Protein AF-A0A7S3SPV3-F1 (afdb_monomer)

Organism: Emiliania huxleyi (NCBI:txid2903)

Secondary structure (DSSP, 8-state):
-----------------------HHHHHHHHHHHHHHHHHHHHHHHHHHHHS--EEEEEEESTT-TTS-EEEEE-TTS-B-TT-EEEEEEGGG-EEEEE-SSPPPB-HHHHHHHTHHHHHHHHHHHS------------S----GGG---HHHHHTSTT-EEETTTTEEE-

Solvent-accessible surface area (backbone atoms only — not comparable to full-atom values): 10194 Å² total; per-residue (Å²): 133,89,84,87,88,87,80,89,79,90,79,88,82,76,83,71,82,78,70,82,78,71,46,75,64,57,50,53,56,50,47,54,50,51,52,51,52,51,53,53,52,50,54,53,52,52,53,51,63,54,62,44,34,46,48,71,24,27,42,30,17,41,90,47,30,43,86,35,60,79,74,49,78,43,60,26,84,44,75,44,52,31,83,50,11,10,28,21,40,20,37,74,80,43,76,29,73,73,31,34,48,78,44,78,70,47,35,26,45,59,45,19,53,53,53,59,67,54,54,62,59,48,58,68,59,70,78,46,100,60,93,71,81,87,71,79,88,72,92,75,83,87,92,60,39,72,78,42,83,44,62,71,66,24,59,71,39,88,75,32,43,56,40,81,90,78,62,42,24,34,102

Sequence (171 aa):
ATTAADATDATAASGNDEQPEYSPQALMLRLRRLEAENAALLAEVEGLSRALPVCQAFVQTGGCDPDGPEELRRKCDEAIDAGASGYCECRAGGRANAVGCGHAQFTCAEACGALQQTSTVQAAVGASGALSTVSTVATDGPPQCRSLRGCRECASLEGCAWCLQTRRCAP

Mean predicted aligned error: 18.07 Å

Structure (mmCIF, N/CA/C/O backbone):
data_AF-A0A7S3SPV3-F1
#
_entry.id   AF-A0A7S3SPV3-F1
#
loop_
_atom_site.group_PDB
_atom_site.id
_atom_site.type_symbol
_atom_site.label_atom_id
_atom_site.label_alt_id
_atom_site.label_comp_id
_atom_site.label_asym_id
_atom_site.label_entity_id
_atom_site.label_seq_id
_atom_site.pdbx_PDB_ins_code
_atom_site.Cartn_x
_atom_site.Cartn_y
_atom_site.Cartn_z
_atom_site.occupancy
_atom_site.B_iso_or_equiv
_atom_site.auth_seq_id
_atom_site.auth_comp_id
_atom_site.auth_asym_id
_atom_site.auth_atom_id
_atom_site.pdbx_PDB_model_num
ATOM 1 N N . ALA A 1 1 ? -50.980 -7.903 87.867 1.00 42.84 1 ALA A N 1
ATOM 2 C CA . ALA A 1 1 ? -49.631 -8.150 87.329 1.00 42.84 1 ALA A CA 1
ATOM 3 C C . ALA A 1 1 ? -49.663 -7.857 85.834 1.00 42.84 1 ALA A C 1
ATOM 5 O O . ALA A 1 1 ? -50.551 -8.349 85.153 1.00 42.84 1 ALA A O 1
ATOM 6 N N . THR A 1 2 ? -48.776 -6.965 85.397 1.00 44.88 2 THR A N 1
ATOM 7 C CA . THR A 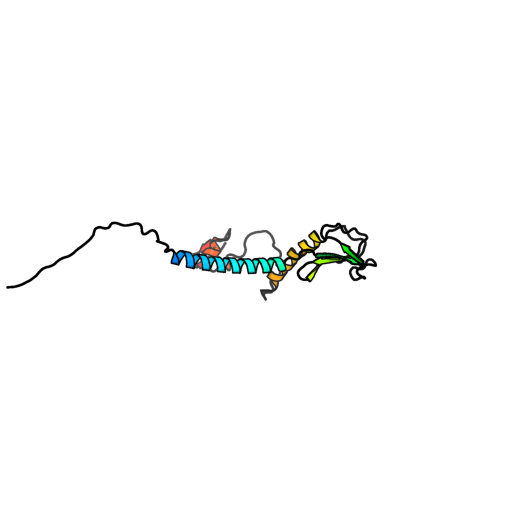1 2 ? -48.374 -6.626 84.013 1.00 44.88 2 THR A CA 1
ATOM 8 C C . THR A 1 2 ? -47.914 -7.884 83.249 1.00 44.88 2 THR A C 1
ATOM 10 O O . THR A 1 2 ? -47.499 -8.826 83.912 1.00 44.88 2 THR A O 1
ATOM 13 N N . THR A 1 3 ? -48.034 -8.036 81.922 1.00 44.62 3 THR A N 1
ATOM 14 C CA . THR A 1 3 ? -47.263 -7.412 80.807 1.00 44.62 3 THR A CA 1
ATOM 15 C C . THR A 1 3 ? -47.812 -7.980 79.473 1.00 44.62 3 THR A C 1
ATOM 17 O O . THR A 1 3 ? -48.151 -9.155 79.444 1.00 44.62 3 THR A O 1
ATOM 20 N N . ALA A 1 4 ? -48.095 -7.182 78.436 1.00 46.75 4 ALA A N 1
ATOM 21 C CA . ALA A 1 4 ? -47.239 -6.779 77.296 1.00 46.75 4 ALA A CA 1
ATOM 22 C C . ALA A 1 4 ? -47.503 -7.582 75.998 1.00 46.75 4 ALA A C 1
ATOM 24 O O . ALA A 1 4 ? -47.839 -8.759 76.035 1.00 46.75 4 ALA A O 1
ATOM 25 N N . ALA A 1 5 ? -47.411 -6.859 74.880 1.00 53.78 5 ALA A N 1
ATOM 26 C CA . ALA A 1 5 ? -47.681 -7.252 73.499 1.00 53.78 5 ALA A CA 1
ATOM 27 C C . ALA A 1 5 ? -46.618 -8.188 72.901 1.00 53.78 5 ALA A C 1
ATOM 29 O O . ALA A 1 5 ? -45.482 -8.166 73.363 1.00 53.78 5 ALA A O 1
ATOM 30 N N . ASP A 1 6 ? -46.955 -8.876 71.805 1.00 51.44 6 ASP A N 1
ATOM 31 C CA . ASP A 1 6 ? -45.977 -9.168 70.753 1.00 51.44 6 ASP A CA 1
ATOM 32 C C . ASP A 1 6 ? -46.635 -9.196 69.363 1.00 51.44 6 ASP A C 1
ATOM 34 O O . ASP A 1 6 ? -47.794 -9.585 69.204 1.00 51.44 6 ASP A O 1
ATOM 38 N N . ALA A 1 7 ? -45.889 -8.683 68.393 1.00 50.59 7 ALA A N 1
ATOM 39 C CA . ALA A 1 7 ? -46.234 -8.508 66.991 1.00 50.59 7 ALA A CA 1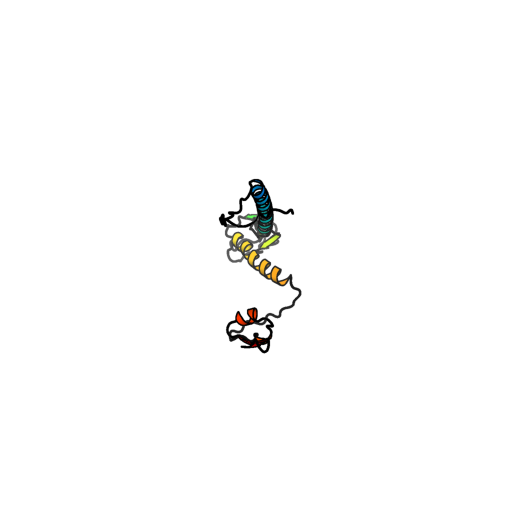
ATOM 40 C C . ALA A 1 7 ? -45.482 -9.559 66.148 1.00 50.59 7 ALA A C 1
ATOM 42 O O . ALA A 1 7 ? -44.818 -10.431 66.695 1.00 50.59 7 ALA A O 1
ATOM 43 N N . THR A 1 8 ? -45.503 -9.391 64.820 1.00 49.19 8 THR A N 1
ATOM 44 C CA . THR A 1 8 ? -44.698 -10.107 63.796 1.00 49.19 8 THR A CA 1
ATOM 45 C C . THR A 1 8 ? -45.307 -11.454 63.343 1.00 49.19 8 THR A C 1
ATOM 47 O O . THR A 1 8 ? -45.965 -12.131 64.118 1.00 49.19 8 THR A O 1
ATOM 50 N N . ASP A 1 9 ? -45.232 -11.902 62.088 1.00 45.22 9 ASP A N 1
ATOM 51 C CA . ASP A 1 9 ? -44.380 -11.532 60.957 1.00 45.22 9 ASP A CA 1
ATOM 52 C C . ASP A 1 9 ? -44.920 -12.157 59.646 1.00 45.22 9 ASP A C 1
ATOM 54 O O . ASP A 1 9 ? -45.596 -13.182 59.699 1.00 45.22 9 ASP A O 1
ATOM 58 N N . ALA A 1 10 ? -44.516 -11.567 58.512 1.00 47.47 10 ALA A N 1
ATOM 59 C CA . ALA A 1 10 ? -44.203 -12.196 57.215 1.00 47.47 10 ALA A CA 1
ATOM 60 C C . ALA A 1 10 ? -45.254 -13.028 56.431 1.00 47.47 10 ALA A C 1
ATOM 62 O O . ALA A 1 10 ? -45.936 -13.897 56.950 1.00 47.47 10 ALA A O 1
ATOM 63 N N . THR A 1 11 ? -45.397 -12.931 55.106 1.00 47.91 11 THR A N 1
ATOM 64 C CA . THR A 1 11 ? -44.752 -12.134 54.049 1.00 47.91 11 THR A CA 1
ATOM 65 C C . THR A 1 11 ? -45.600 -12.345 52.791 1.00 47.91 11 THR A C 1
ATOM 67 O O . THR A 1 11 ? -45.813 -13.474 52.350 1.00 47.91 11 THR A O 1
ATOM 70 N N . ALA A 1 12 ? -46.057 -11.261 52.168 1.00 44.88 12 ALA A N 1
ATOM 71 C CA . ALA A 1 12 ? -46.495 -11.293 50.780 1.00 44.88 12 ALA A CA 1
ATOM 72 C C . ALA A 1 12 ? -45.239 -11.260 49.896 1.00 44.88 12 ALA A C 1
ATOM 74 O O . ALA A 1 12 ? -44.640 -10.205 49.704 1.00 44.88 12 ALA A O 1
ATOM 75 N N . ALA A 1 13 ? -44.816 -12.410 49.376 1.00 43.94 13 ALA A N 1
ATOM 76 C CA . ALA A 1 13 ? -43.805 -12.466 48.328 1.00 43.94 13 ALA A CA 1
ATOM 77 C C . ALA A 1 13 ? -44.468 -12.152 46.976 1.00 43.94 13 ALA A C 1
ATOM 79 O O . ALA A 1 13 ? -44.849 -13.051 46.233 1.00 43.94 13 ALA A O 1
ATOM 80 N N . SER A 1 14 ? -44.633 -10.865 46.662 1.00 47.97 14 SER A N 1
ATOM 81 C CA . SER A 1 14 ? -44.686 -10.440 45.260 1.00 47.97 14 SER A CA 1
ATOM 82 C C . SER A 1 14 ? -43.247 -10.344 44.774 1.00 47.97 14 SER A C 1
ATOM 84 O O . SER A 1 14 ? -42.553 -9.374 45.064 1.00 47.97 14 SER A O 1
ATOM 86 N N . GLY A 1 15 ? -42.783 -11.392 44.094 1.00 45.12 15 GLY A N 1
ATOM 87 C CA . GLY A 1 15 ? -41.590 -11.310 43.265 1.00 45.12 15 GLY A CA 1
ATOM 88 C C . GLY A 1 15 ? -41.895 -10.373 42.106 1.00 45.12 15 GLY A C 1
ATOM 89 O O . GLY A 1 15 ? -42.477 -10.795 41.114 1.00 45.12 15 GLY A O 1
ATOM 90 N N . ASN A 1 16 ? -41.574 -9.093 42.272 1.00 51.66 16 ASN A N 1
ATOM 91 C CA . ASN A 1 16 ? -41.460 -8.189 41.144 1.00 51.66 16 ASN A CA 1
ATOM 92 C C . ASN A 1 16 ? -40.122 -8.489 40.473 1.00 51.66 16 ASN A C 1
ATOM 94 O O . ASN A 1 16 ? -39.070 -8.367 41.100 1.00 51.66 16 ASN A O 1
ATOM 98 N N . ASP A 1 17 ? -40.192 -8.916 39.216 1.00 47.28 17 ASP A N 1
ATOM 99 C CA . ASP A 1 17 ? -39.087 -8.909 38.269 1.00 47.28 17 ASP A CA 1
ATOM 100 C C . ASP A 1 17 ? -38.416 -7.531 38.285 1.00 47.28 17 ASP A C 1
ATOM 102 O O . ASP A 1 17 ? -38.913 -6.556 37.719 1.00 47.28 17 ASP A O 1
ATOM 106 N N . GLU A 1 18 ? -37.281 -7.447 38.968 1.00 46.62 18 GLU A N 1
ATOM 107 C CA . GLU A 1 18 ? -36.443 -6.260 39.010 1.00 46.62 18 GLU A CA 1
ATOM 108 C C . GLU A 1 18 ? -35.719 -6.160 37.659 1.00 46.62 18 GLU A C 1
ATOM 110 O O . GLU A 1 18 ? -34.573 -6.582 37.491 1.00 46.62 18 GLU A O 1
ATOM 115 N N . GLN A 1 19 ? -36.422 -5.661 36.635 1.00 57.97 19 GLN A N 1
ATOM 116 C CA . GLN A 1 19 ? -35.757 -5.159 35.437 1.00 57.97 19 GLN A CA 1
ATOM 117 C C . GLN A 1 19 ? -34.754 -4.098 35.904 1.00 57.97 19 GLN A C 1
ATOM 119 O O . GLN A 1 19 ? -35.163 -3.172 36.605 1.00 57.97 19 GLN A O 1
ATOM 124 N N . PRO A 1 20 ? -33.460 -4.191 35.544 1.00 58.94 20 PRO A N 1
ATOM 125 C CA . PRO A 1 20 ? -32.495 -3.193 35.966 1.00 58.94 20 PRO A CA 1
ATOM 126 C C . PRO A 1 20 ? -32.908 -1.845 35.372 1.00 58.94 20 PRO A C 1
ATOM 128 O O . PRO A 1 20 ? -32.749 -1.606 34.172 1.00 58.94 20 PRO A O 1
ATOM 131 N N . GLU A 1 21 ? -33.467 -0.971 36.211 1.00 56.56 21 GLU A N 1
ATOM 132 C CA . GLU A 1 21 ? -33.747 0.416 35.868 1.00 56.56 21 GLU A CA 1
ATOM 133 C C . GLU A 1 21 ? -32.406 1.118 35.651 1.00 56.56 21 GLU A C 1
ATOM 135 O O . GLU A 1 21 ? -31.763 1.636 36.567 1.00 56.56 21 GLU A O 1
ATOM 140 N N . TYR A 1 22 ? -31.932 1.104 34.407 1.00 71.62 22 TYR A N 1
ATOM 141 C CA . TYR A 1 22 ? -30.810 1.934 34.010 1.00 71.62 22 TYR A CA 1
ATOM 142 C C . TYR A 1 22 ? -31.260 3.392 34.080 1.00 71.62 22 TYR A C 1
ATOM 144 O O . TYR A 1 22 ? -31.913 3.902 33.170 1.00 71.62 22 TYR A O 1
ATOM 152 N N . SER A 1 23 ? -30.911 4.066 35.179 1.00 87.12 23 SER A N 1
ATOM 153 C CA . SER A 1 23 ? -31.182 5.490 35.342 1.00 87.12 23 SER A CA 1
ATOM 154 C C . SER A 1 23 ? -30.598 6.289 34.163 1.00 87.12 23 SER A C 1
ATOM 156 O O . SER A 1 23 ? -29.554 5.911 33.612 1.00 87.12 23 SER A O 1
ATOM 158 N N . PRO A 1 24 ? -31.199 7.432 33.780 1.00 91.06 24 PRO A N 1
ATOM 159 C CA . PRO A 1 24 ? -30.668 8.276 32.706 1.00 91.06 24 PRO A CA 1
ATOM 160 C C . PRO A 1 24 ? -29.187 8.644 32.900 1.00 91.06 24 PRO A C 1
ATOM 162 O O . PRO A 1 24 ? -28.425 8.749 31.942 1.00 91.06 24 PRO A O 1
ATOM 165 N N . GLN A 1 25 ? -28.749 8.776 34.155 1.00 89.62 25 GLN A N 1
ATOM 166 C CA . GLN A 1 25 ? -27.353 9.035 34.509 1.00 89.62 25 GLN A CA 1
ATOM 167 C C . GLN A 1 25 ? -26.442 7.832 34.224 1.00 89.62 25 GLN A C 1
ATOM 169 O O . GLN A 1 25 ? -25.350 8.007 33.682 1.00 89.62 25 GLN A O 1
ATOM 174 N N . ALA A 1 26 ? -26.889 6.613 34.541 1.00 90.12 26 ALA A N 1
ATOM 175 C CA . ALA A 1 26 ? -26.144 5.390 34.251 1.00 90.12 26 ALA A CA 1
ATOM 176 C C . ALA A 1 26 ? -25.949 5.193 32.737 1.00 90.12 26 ALA A C 1
ATOM 178 O O . ALA A 1 26 ? -24.861 4.814 32.295 1.00 90.12 26 ALA A O 1
ATOM 179 N N . LEU A 1 27 ? -26.966 5.522 31.935 1.00 91.31 27 LEU A N 1
ATOM 180 C CA . LEU A 1 27 ? -26.875 5.487 30.474 1.00 91.31 27 LEU A CA 1
ATOM 181 C C . LEU A 1 27 ? -25.876 6.517 29.933 1.00 91.31 27 LEU A C 1
ATOM 183 O O . LEU A 1 27 ? -25.041 6.173 29.100 1.00 91.31 27 LEU A O 1
ATOM 187 N N . MET A 1 28 ? -25.895 7.747 30.451 1.00 92.81 28 MET A N 1
ATOM 188 C CA . MET A 1 28 ? -24.952 8.796 30.041 1.00 92.81 28 MET A CA 1
ATOM 189 C C . MET A 1 28 ? -23.496 8.441 30.362 1.00 92.81 28 MET A C 1
ATOM 191 O O . MET A 1 28 ? -22.600 8.695 29.558 1.00 92.81 28 MET A O 1
ATOM 195 N N . LEU A 1 29 ? -23.240 7.822 31.518 1.00 93.69 29 LEU A N 1
ATOM 196 C CA . LEU A 1 29 ? -21.899 7.349 31.876 1.00 93.69 29 LEU A CA 1
ATOM 197 C C . LEU A 1 29 ? -21.425 6.224 30.949 1.00 93.69 29 LEU A C 1
ATOM 199 O O . LEU A 1 29 ? -20.264 6.211 30.537 1.00 93.69 29 LEU A O 1
ATOM 203 N N . ARG A 1 30 ? -22.323 5.301 30.588 1.00 94.31 30 ARG A N 1
ATOM 204 C CA . ARG A 1 30 ? -22.026 4.221 29.642 1.00 94.31 30 ARG A CA 1
ATOM 205 C C . ARG A 1 30 ? -21.745 4.757 28.240 1.00 94.31 30 ARG A C 1
ATOM 207 O O . ARG A 1 30 ? -20.789 4.305 27.621 1.00 94.31 30 ARG A O 1
ATOM 214 N N . LEU A 1 31 ? -22.520 5.735 27.771 1.00 95.81 31 LEU A N 1
ATOM 215 C CA . LEU A 1 31 ? -22.311 6.368 26.469 1.00 95.81 31 LEU A CA 1
ATOM 216 C C . LEU A 1 31 ? -20.926 7.015 26.381 1.00 95.81 31 LEU A C 1
ATOM 218 O O . LEU A 1 31 ? -20.179 6.714 25.461 1.00 95.81 31 LEU A O 1
ATOM 222 N N . ARG A 1 32 ? -20.536 7.808 27.386 1.00 96.81 32 ARG A N 1
ATOM 223 C CA . ARG A 1 32 ? -19.207 8.443 27.419 1.00 96.81 32 ARG A CA 1
ATOM 224 C C . ARG A 1 32 ? -18.061 7.435 27.392 1.00 96.81 32 ARG A C 1
ATOM 226 O O . ARG A 1 32 ? -17.037 7.683 26.763 1.00 96.81 32 ARG A O 1
ATOM 233 N N . ARG A 1 33 ? -18.215 6.296 28.079 1.00 96.19 33 ARG A N 1
ATOM 234 C CA . ARG A 1 33 ? -17.226 5.211 28.026 1.00 96.19 33 ARG A CA 1
ATOM 235 C C . ARG A 1 33 ? -17.126 4.628 26.617 1.00 96.19 33 ARG A C 1
ATOM 237 O O . ARG A 1 33 ? -16.020 4.494 26.115 1.00 96.19 33 ARG A O 1
ATOM 244 N N . LEU A 1 34 ? -18.263 4.337 25.987 1.00 97.25 34 LEU A N 1
ATOM 245 C CA . LEU A 1 34 ? -18.303 3.806 24.623 1.00 97.25 34 LEU A CA 1
ATOM 246 C C . LEU A 1 34 ? -17.720 4.794 23.607 1.00 97.25 34 LEU A C 1
ATOM 248 O O . LEU A 1 34 ? -17.016 4.387 22.693 1.00 97.25 34 LEU A O 1
ATOM 252 N N . GLU A 1 35 ? -17.969 6.092 23.770 1.00 97.62 35 GLU A N 1
ATOM 253 C CA . GLU A 1 35 ? -17.363 7.133 22.935 1.00 97.62 35 GLU A CA 1
ATOM 254 C C . GLU A 1 35 ? -15.836 7.151 23.078 1.00 97.62 35 GLU A C 1
ATOM 256 O O . GLU A 1 35 ? -15.130 7.230 22.074 1.00 97.62 35 GLU A O 1
ATOM 261 N N . ALA A 1 36 ? -15.319 7.015 24.302 1.00 97.38 36 ALA A N 1
ATOM 262 C CA . ALA A 1 36 ? -13.882 6.924 24.547 1.00 97.38 36 ALA A CA 1
ATOM 263 C C . ALA A 1 36 ? -13.265 5.634 23.971 1.00 97.38 36 ALA A C 1
ATOM 265 O O . ALA A 1 36 ? -12.196 5.687 23.367 1.00 97.38 36 ALA A O 1
ATOM 266 N N . GLU A 1 37 ? -13.940 4.490 24.116 1.00 97.88 37 GLU A N 1
ATOM 267 C CA . GLU A 1 37 ? -13.521 3.210 23.527 1.00 97.88 37 GLU A CA 1
ATOM 268 C C . GLU A 1 37 ? -13.509 3.281 21.992 1.00 97.88 37 GLU A C 1
ATOM 270 O O . GLU A 1 37 ? -12.521 2.904 21.365 1.00 97.88 37 GLU A O 1
ATOM 275 N N . ASN A 1 38 ? -14.550 3.853 21.379 1.00 97.19 38 ASN A N 1
ATOM 276 C CA . ASN A 1 38 ? -14.600 4.085 19.935 1.00 97.19 38 ASN A CA 1
ATOM 277 C C . ASN A 1 38 ? -13.468 5.008 19.469 1.00 97.19 38 ASN A C 1
ATOM 279 O O . ASN A 1 38 ? -12.838 4.735 18.449 1.00 97.19 38 ASN A O 1
ATOM 283 N N . ALA A 1 39 ? -13.179 6.083 20.208 1.00 97.31 39 ALA A N 1
ATOM 284 C CA . ALA A 1 39 ? -12.081 6.987 19.878 1.00 97.31 39 ALA A CA 1
ATOM 285 C C . ALA A 1 39 ? -10.713 6.284 19.937 1.00 97.31 39 ALA A C 1
ATOM 287 O O . ALA A 1 39 ? -9.871 6.515 19.069 1.00 97.31 39 ALA A O 1
ATOM 288 N N . ALA A 1 40 ? -10.501 5.399 20.917 1.00 95.88 40 ALA A N 1
ATOM 289 C CA . ALA A 1 40 ? -9.282 4.598 21.011 1.00 95.88 40 ALA A CA 1
ATOM 290 C C . ALA A 1 40 ? -9.137 3.639 19.817 1.00 95.88 40 ALA A C 1
ATOM 292 O O . ALA A 1 40 ? -8.087 3.614 19.179 1.00 95.88 40 ALA A O 1
ATOM 293 N N . LEU A 1 41 ? -10.210 2.927 19.458 1.00 95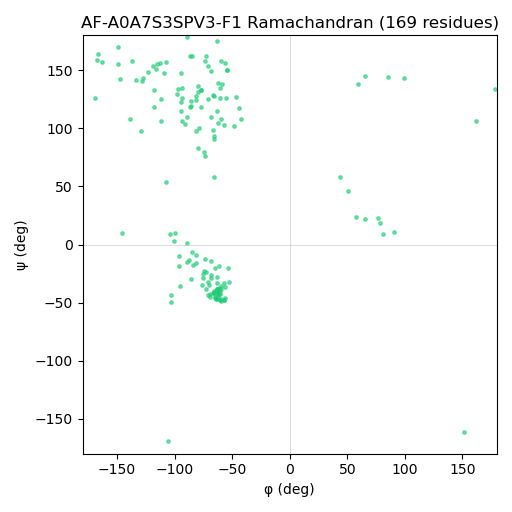.19 41 LEU A N 1
ATOM 294 C CA . LEU A 1 41 ? -10.222 2.022 18.304 1.00 95.19 41 LEU A CA 1
ATOM 295 C C . LEU A 1 41 ? -9.943 2.757 16.986 1.00 95.19 41 LEU A C 1
ATOM 297 O O . LEU A 1 41 ? -9.208 2.255 16.136 1.00 95.19 41 LEU A O 1
ATOM 301 N N . LEU A 1 42 ? -10.491 3.962 16.807 1.00 95.75 42 LEU A N 1
ATOM 302 C CA . LEU A 1 42 ? -10.216 4.775 15.619 1.00 95.75 42 LEU A CA 1
ATOM 303 C C . LEU A 1 42 ? -8.731 5.141 15.513 1.00 95.75 42 LEU A C 1
ATOM 305 O O . LEU A 1 42 ? -8.161 5.035 14.428 1.00 95.75 42 LEU A O 1
ATOM 309 N N . ALA A 1 43 ? -8.083 5.498 16.624 1.00 93.69 43 ALA A N 1
ATOM 310 C CA . ALA A 1 43 ? -6.652 5.797 16.632 1.00 93.69 43 ALA A CA 1
ATOM 311 C C . ALA A 1 43 ? -5.793 4.574 16.249 1.00 93.69 43 ALA A C 1
ATOM 313 O O . ALA A 1 43 ? -4.809 4.711 15.518 1.00 93.69 43 ALA A O 1
ATOM 314 N N . GLU A 1 44 ? -6.174 3.371 16.688 1.00 90.75 44 GLU A N 1
ATOM 315 C CA . GLU A 1 44 ? -5.503 2.123 16.297 1.00 90.75 44 GLU A CA 1
ATOM 316 C C . GLU A 1 44 ? -5.655 1.836 14.795 1.00 90.75 44 GLU A C 1
ATOM 318 O O . GLU A 1 44 ? -4.668 1.549 14.110 1.00 90.75 44 GLU A O 1
ATOM 323 N N . VAL A 1 45 ? -6.869 1.977 14.253 1.00 92.25 45 VAL A N 1
ATOM 324 C CA . VAL A 1 45 ? -7.151 1.791 12.819 1.00 92.25 45 VAL A CA 1
ATOM 325 C C . VAL A 1 45 ? -6.387 2.803 11.963 1.00 92.25 45 VAL A C 1
ATOM 327 O O . VAL A 1 45 ? -5.823 2.440 10.926 1.00 92.25 45 VAL A O 1
ATOM 330 N N . GLU A 1 46 ? -6.303 4.061 12.396 1.00 91.38 46 GLU A N 1
ATOM 331 C CA . GLU A 1 46 ? -5.488 5.074 11.724 1.00 91.38 46 GLU A CA 1
ATOM 332 C C . GLU A 1 46 ? -4.005 4.693 11.711 1.00 91.38 46 GLU A C 1
ATOM 334 O O . GLU A 1 46 ? -3.348 4.818 10.672 1.00 91.38 46 GLU A O 1
ATOM 339 N N . GLY A 1 47 ? -3.480 4.188 12.831 1.00 85.94 47 GLY A N 1
ATOM 340 C CA . GLY A 1 47 ? -2.109 3.691 12.931 1.00 85.94 47 GLY A CA 1
ATOM 341 C C . GLY A 1 47 ? -1.822 2.583 11.918 1.00 85.94 47 GLY A C 1
ATOM 342 O O . GLY A 1 47 ? -0.846 2.665 11.169 1.00 85.94 47 GLY A O 1
ATOM 343 N N . LEU A 1 48 ? -2.720 1.601 11.822 1.00 85.06 48 LEU A N 1
ATOM 344 C CA . LEU A 1 48 ? -2.627 0.526 10.835 1.00 85.06 48 LEU A CA 1
ATOM 345 C C . LEU A 1 48 ? -2.664 1.078 9.408 1.00 85.06 48 LEU A C 1
ATOM 347 O O . LEU A 1 48 ? -1.782 0.759 8.616 1.00 85.06 48 LEU A O 1
ATOM 351 N N . SER A 1 49 ? -3.610 1.970 9.093 1.00 86.00 49 SER A N 1
ATOM 352 C CA . SER A 1 49 ? -3.751 2.577 7.758 1.00 86.00 49 SER A CA 1
ATOM 353 C C . SER A 1 49 ? -2.486 3.305 7.278 1.00 86.00 49 SER A C 1
ATOM 355 O O . SER A 1 49 ? -2.174 3.305 6.086 1.00 86.00 49 SER A O 1
ATOM 357 N N . ARG A 1 50 ? -1.728 3.907 8.204 1.00 85.06 50 ARG A N 1
ATOM 358 C CA . ARG A 1 50 ? -0.447 4.567 7.913 1.00 85.06 50 ARG A CA 1
ATOM 359 C C . ARG A 1 50 ? 0.682 3.567 7.669 1.00 85.06 50 ARG A C 1
ATOM 361 O O . ARG A 1 50 ? 1.604 3.892 6.925 1.00 85.06 50 ARG A O 1
ATOM 368 N N . ALA A 1 51 ? 0.602 2.386 8.278 1.00 82.12 51 ALA A N 1
ATOM 369 C CA . ALA A 1 51 ? 1.580 1.314 8.142 1.00 82.12 51 ALA A CA 1
ATOM 370 C C . ALA A 1 51 ? 1.392 0.478 6.863 1.00 82.12 51 ALA A C 1
ATOM 372 O O . ALA A 1 51 ? 2.312 -0.236 6.466 1.00 82.12 51 ALA A O 1
ATOM 373 N N . LEU A 1 52 ? 0.232 0.562 6.197 1.00 84.75 52 LEU A N 1
ATOM 374 C CA . LEU A 1 52 ? 0.024 -0.113 4.918 1.00 84.75 52 LEU A CA 1
ATOM 375 C C . LEU A 1 52 ? 0.936 0.495 3.825 1.00 84.75 52 LEU A C 1
ATOM 377 O O . LEU A 1 52 ? 0.893 1.711 3.597 1.00 84.75 52 LEU A O 1
ATOM 381 N N . PRO A 1 53 ? 1.712 -0.332 3.095 1.00 86.94 53 PRO A N 1
ATOM 382 C CA . PRO A 1 53 ? 2.494 0.082 1.937 1.00 86.94 53 PRO A CA 1
ATOM 383 C C . PRO A 1 53 ? 1.560 0.340 0.750 1.00 86.94 53 PRO A C 1
ATOM 385 O O . PRO A 1 53 ? 1.412 -0.469 -0.160 1.00 86.94 53 PRO A O 1
ATOM 388 N N . VAL A 1 54 ? 0.874 1.478 0.785 1.00 91.81 54 VAL A N 1
ATOM 389 C CA . VAL A 1 54 ? 0.033 1.968 -0.312 1.00 91.81 54 VAL A CA 1
ATOM 390 C C . VAL A 1 54 ? 0.931 2.620 -1.357 1.00 91.81 54 VAL A C 1
ATOM 392 O O . VAL A 1 54 ? 1.770 3.449 -1.005 1.00 91.81 54 VAL A O 1
ATOM 395 N N . CYS A 1 55 ? 0.765 2.272 -2.630 1.00 95.62 55 CYS A N 1
ATOM 396 C CA . CYS A 1 55 ? 1.531 2.892 -3.708 1.00 95.62 55 CYS A CA 1
ATOM 397 C C . CYS A 1 55 ? 1.318 4.417 -3.760 1.00 95.62 55 CYS A C 1
ATOM 399 O O . CYS A 1 55 ? 0.198 4.904 -3.601 1.00 95.62 55 CYS A O 1
ATOM 401 N N . GLN A 1 56 ? 2.404 5.161 -3.983 1.00 96.19 56 GLN A N 1
ATOM 402 C CA . GLN A 1 56 ? 2.388 6.603 -4.241 1.00 96.19 56 GLN A CA 1
ATOM 403 C C . GLN A 1 56 ? 2.594 6.899 -5.730 1.00 96.19 56 GLN A C 1
ATOM 405 O O . GLN A 1 56 ? 1.818 7.653 -6.315 1.00 96.19 56 GLN A O 1
ATOM 410 N N . ALA A 1 57 ? 3.615 6.290 -6.342 1.00 97.19 57 ALA A N 1
ATOM 411 C CA . ALA A 1 57 ? 3.915 6.393 -7.769 1.00 97.19 57 ALA A CA 1
ATOM 412 C C . ALA A 1 57 ? 4.929 5.321 -8.204 1.00 97.19 57 ALA A C 1
ATOM 414 O O . ALA A 1 57 ? 5.659 4.774 -7.374 1.00 97.19 57 ALA A O 1
ATOM 415 N N . PHE A 1 58 ? 5.039 5.089 -9.511 1.00 98.19 58 PHE A N 1
ATOM 416 C CA . PHE A 1 58 ? 6.279 4.577 -10.096 1.00 98.19 58 PHE A CA 1
ATOM 417 C C . PHE A 1 58 ? 7.205 5.756 -10.387 1.00 98.19 58 PHE A C 1
ATOM 419 O O . PHE A 1 58 ? 6.813 6.680 -11.102 1.00 98.19 58 PHE A O 1
ATOM 426 N N . VAL A 1 59 ? 8.416 5.729 -9.844 1.00 98.00 59 VAL A N 1
ATOM 427 C CA . VAL A 1 59 ? 9.479 6.681 -10.159 1.00 98.00 59 VAL A CA 1
ATOM 428 C C . VAL A 1 59 ? 10.279 6.095 -11.307 1.00 98.00 59 VAL A C 1
ATOM 430 O O . VAL A 1 59 ? 11.047 5.160 -11.096 1.00 98.00 59 VAL A O 1
ATOM 433 N N . GLN A 1 60 ? 10.067 6.613 -12.514 1.00 98.38 60 GLN A N 1
ATOM 434 C CA . GLN A 1 60 ? 10.844 6.221 -13.678 1.00 98.38 60 GLN A CA 1
ATOM 435 C C . GLN A 1 60 ? 12.213 6.890 -13.624 1.00 98.38 60 GLN A C 1
ATOM 437 O O . GLN A 1 60 ? 12.315 8.100 -13.409 1.00 98.38 60 GLN A O 1
ATOM 442 N N . THR A 1 61 ? 13.247 6.102 -13.867 1.00 98.44 61 THR A N 1
ATOM 443 C CA . THR A 1 61 ? 14.637 6.541 -13.910 1.00 98.44 61 THR A CA 1
ATOM 444 C C . THR A 1 61 ? 15.239 6.299 -15.285 1.00 98.44 61 THR A C 1
ATOM 446 O O . THR A 1 61 ? 14.808 5.407 -16.018 1.00 98.44 61 THR A O 1
ATOM 449 N N . GLY A 1 62 ? 16.246 7.095 -15.631 1.00 97.75 62 GLY A N 1
ATOM 450 C CA . GLY A 1 62 ? 16.940 7.005 -16.909 1.00 97.75 62 GLY A CA 1
ATOM 451 C C . GLY A 1 62 ? 18.083 5.997 -16.922 1.00 97.75 62 GLY A C 1
ATOM 452 O O . GLY A 1 62 ? 18.624 5.606 -15.891 1.00 97.75 62 GLY A O 1
ATOM 453 N N . GLY A 1 63 ? 18.497 5.609 -18.129 1.00 96.88 63 GLY A N 1
ATOM 454 C CA . GLY A 1 63 ? 19.701 4.797 -18.335 1.00 96.88 63 GLY A CA 1
ATOM 455 C C . GLY A 1 63 ? 19.544 3.306 -18.035 1.00 96.88 63 GLY A C 1
ATOM 456 O O . GLY A 1 63 ? 20.553 2.627 -17.866 1.00 96.88 63 GLY A O 1
ATOM 457 N N . CYS A 1 64 ? 18.312 2.786 -17.990 1.00 98.00 64 CYS A N 1
ATOM 458 C CA . CYS A 1 64 ? 18.029 1.401 -17.598 1.00 98.00 64 CYS A CA 1
ATOM 459 C C . CYS A 1 64 ? 18.543 1.047 -16.190 1.00 98.00 64 CYS A C 1
ATOM 461 O O . CYS A 1 64 ? 18.764 -0.128 -15.896 1.00 98.00 64 CYS A O 1
ATOM 463 N N . ASP A 1 65 ? 18.710 2.052 -15.329 1.00 97.88 65 ASP A N 1
ATOM 464 C CA . ASP A 1 65 ? 19.233 1.931 -13.973 1.00 97.88 65 ASP A CA 1
ATOM 465 C C . ASP A 1 65 ? 18.150 2.369 -12.976 1.00 97.88 65 ASP A C 1
ATOM 467 O O . ASP A 1 65 ? 17.731 3.526 -13.038 1.00 97.88 65 ASP A O 1
ATOM 471 N N . PRO A 1 66 ? 17.671 1.504 -12.062 1.00 97.00 66 PRO A N 1
ATOM 472 C CA . PRO A 1 66 ? 16.677 1.884 -11.056 1.00 97.00 66 PRO A CA 1
ATOM 473 C C . PRO A 1 66 ? 17.138 2.990 -10.093 1.00 97.00 66 PRO A C 1
ATOM 475 O O . PRO A 1 66 ? 16.286 3.617 -9.468 1.00 97.00 66 PRO A O 1
ATOM 478 N N . ASP A 1 67 ? 18.445 3.247 -9.975 1.00 97.12 67 ASP A N 1
ATOM 479 C CA . ASP A 1 67 ? 19.011 4.360 -9.199 1.00 97.12 67 ASP A CA 1
ATOM 480 C C . ASP A 1 67 ? 19.498 5.520 -10.093 1.00 97.12 67 ASP A C 1
ATOM 482 O O . ASP A 1 67 ? 20.121 6.475 -9.617 1.00 97.12 67 ASP A O 1
ATOM 486 N N . GLY A 1 68 ? 19.191 5.456 -11.392 1.00 97.25 68 GLY A N 1
ATOM 487 C CA . GLY A 1 68 ? 19.453 6.512 -12.361 1.00 97.25 68 GLY A CA 1
ATOM 488 C C . GLY A 1 68 ? 18.686 7.811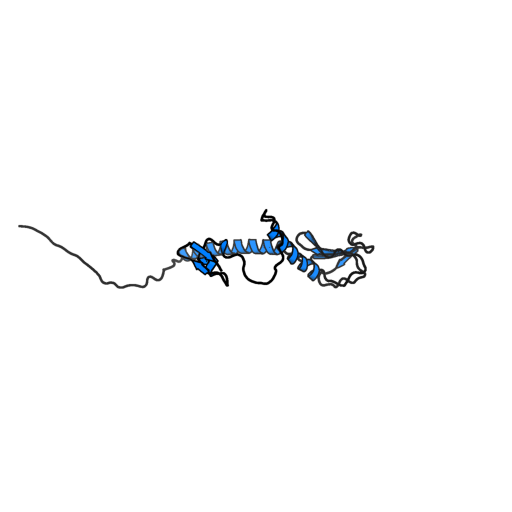 -12.067 1.00 97.25 68 GLY A C 1
ATOM 489 O O . GLY A 1 68 ? 17.858 7.879 -11.154 1.00 97.25 68 GLY A O 1
ATOM 490 N N . PRO A 1 69 ? 18.935 8.879 -12.845 1.00 97.81 69 PRO A N 1
ATOM 491 C CA . PRO A 1 69 ? 18.240 10.148 -12.653 1.00 97.81 69 PRO A CA 1
ATOM 492 C C . PRO A 1 69 ? 16.731 9.967 -12.840 1.00 97.81 69 PRO A C 1
ATOM 494 O O . PRO A 1 69 ? 16.306 9.335 -13.806 1.00 97.81 69 PRO A O 1
ATOM 497 N N . GLU A 1 70 ? 15.930 10.534 -11.936 1.00 97.75 70 GLU A N 1
ATOM 498 C CA . GLU A 1 70 ? 14.471 10.549 -12.074 1.00 97.75 70 GLU A CA 1
ATOM 499 C C . GLU A 1 70 ? 14.078 11.298 -13.354 1.00 97.75 70 GLU A C 1
ATOM 501 O O . GLU A 1 70 ? 14.475 12.444 -13.572 1.00 97.75 70 GLU A O 1
ATOM 506 N N . GLU A 1 71 ? 13.286 10.638 -14.195 1.00 97.06 71 GLU A N 1
ATOM 507 C CA . GLU A 1 71 ? 12.781 11.186 -15.452 1.00 97.06 71 GLU A CA 1
ATOM 508 C C . GLU A 1 71 ? 11.319 11.614 -15.322 1.00 97.06 71 GLU A C 1
ATOM 510 O O . GLU A 1 71 ? 10.929 12.668 -15.828 1.00 97.06 71 GLU A O 1
ATOM 515 N N . LEU A 1 72 ? 10.486 10.784 -14.679 1.00 96.56 72 LEU A N 1
ATOM 516 C CA . LEU A 1 72 ? 9.038 10.987 -14.623 1.00 96.56 72 LEU A CA 1
ATOM 517 C C . LEU A 1 72 ? 8.390 10.155 -13.503 1.00 96.56 72 LEU A C 1
ATOM 519 O O . LEU A 1 72 ? 8.910 9.116 -13.106 1.00 96.56 72 LEU A O 1
ATOM 523 N N . ARG A 1 73 ? 7.205 10.570 -13.037 1.00 97.69 73 ARG A N 1
ATOM 524 C CA . ARG A 1 73 ? 6.371 9.787 -12.107 1.00 97.69 73 ARG A CA 1
ATOM 525 C C . ARG A 1 73 ? 5.086 9.296 -12.769 1.00 97.69 73 ARG A C 1
ATOM 527 O O . ARG A 1 73 ? 4.309 10.102 -13.278 1.00 97.69 73 ARG A O 1
ATOM 534 N N . ARG A 1 74 ? 4.843 7.985 -12.727 1.00 97.31 74 ARG A N 1
ATOM 535 C CA . ARG A 1 74 ? 3.673 7.320 -13.335 1.00 97.31 74 ARG A CA 1
ATOM 536 C C . ARG A 1 74 ? 2.681 6.851 -12.272 1.00 97.31 74 ARG A C 1
ATOM 538 O O . ARG A 1 74 ? 3.037 6.685 -11.101 1.00 97.31 74 ARG A O 1
ATOM 545 N N . LYS A 1 75 ? 1.418 6.670 -12.671 1.00 97.88 75 LYS A N 1
ATOM 546 C CA . LYS A 1 75 ? 0.335 6.279 -11.750 1.00 97.88 75 LYS A CA 1
ATOM 547 C C . LYS A 1 75 ? 0.493 4.826 -11.301 1.00 97.88 75 LYS A C 1
ATOM 549 O O . LYS A 1 75 ? 1.041 4.001 -12.018 1.00 97.88 75 LYS A O 1
ATOM 554 N N . CYS A 1 76 ? -0.040 4.508 -10.125 1.00 97.94 76 CYS A N 1
ATOM 555 C CA . CYS A 1 76 ? 0.102 3.187 -9.509 1.00 97.94 76 CYS A CA 1
ATOM 556 C C . CYS A 1 76 ? -0.497 2.031 -10.318 1.00 97.94 76 CYS A C 1
ATOM 558 O O . CYS A 1 76 ? 0.096 0.955 -10.340 1.00 97.94 76 CYS A O 1
ATOM 560 N N . ASP A 1 77 ? -1.635 2.264 -10.974 1.00 97.69 77 ASP A N 1
ATOM 561 C CA . ASP A 1 77 ? -2.346 1.262 -11.783 1.00 97.69 77 ASP A CA 1
ATOM 562 C C . ASP A 1 77 ? -1.878 1.246 -13.247 1.00 97.69 77 ASP A C 1
ATOM 564 O O . ASP A 1 77 ? -2.414 0.520 -14.081 1.00 97.69 77 ASP A O 1
ATOM 568 N N . GLU A 1 78 ? -0.902 2.090 -13.586 1.00 98.00 78 GLU A N 1
ATOM 569 C CA . GLU A 1 78 ? -0.325 2.124 -14.919 1.00 98.00 78 GLU A CA 1
ATOM 570 C C . GLU A 1 78 ? 0.641 0.952 -15.100 1.00 98.00 78 GLU A C 1
ATOM 572 O O . GLU A 1 78 ? 1.488 0.683 -14.246 1.00 98.00 78 GLU A O 1
ATOM 577 N N . ALA A 1 79 ? 0.518 0.258 -16.230 1.00 97.94 79 ALA A N 1
ATOM 578 C CA . ALA A 1 79 ? 1.397 -0.848 -16.565 1.00 97.94 79 ALA A CA 1
ATOM 579 C C . ALA A 1 79 ? 2.806 -0.341 -16.909 1.00 97.94 79 ALA A C 1
ATOM 581 O O . ALA A 1 79 ? 2.987 0.508 -17.787 1.00 97.94 79 ALA A O 1
ATOM 582 N N . ILE A 1 80 ? 3.816 -0.867 -16.221 1.00 98.00 80 ILE A N 1
ATOM 583 C CA . ILE A 1 80 ? 5.222 -0.546 -16.452 1.00 98.00 80 ILE A CA 1
ATOM 584 C C . ILE A 1 80 ? 5.792 -1.573 -17.425 1.00 98.00 80 ILE A C 1
ATOM 586 O O . ILE A 1 80 ? 5.990 -2.732 -17.068 1.00 98.00 80 ILE A O 1
ATOM 590 N N . ASP A 1 81 ? 6.011 -1.159 -18.669 1.00 97.06 81 ASP A N 1
ATOM 591 C CA . ASP A 1 81 ? 6.561 -2.016 -19.717 1.00 97.06 81 ASP A CA 1
ATOM 592 C C . ASP A 1 81 ? 8.053 -2.288 -19.528 1.00 97.06 81 ASP A C 1
ATOM 594 O O . ASP A 1 81 ? 8.777 -1.478 -18.954 1.00 97.06 81 ASP A O 1
ATOM 598 N N . ALA A 1 82 ? 8.529 -3.378 -20.132 1.00 96.88 82 ALA A N 1
ATOM 599 C CA . ALA A 1 82 ? 9.916 -3.838 -20.067 1.00 96.88 82 ALA A CA 1
ATOM 600 C C . ALA A 1 82 ? 10.968 -2.784 -20.464 1.00 96.88 82 ALA A C 1
ATOM 602 O O . ALA A 1 82 ? 12.142 -2.953 -20.163 1.00 96.88 82 ALA A O 1
ATOM 603 N N . GLY A 1 83 ? 10.597 -1.733 -21.197 1.00 96.69 83 GLY A N 1
ATOM 604 C CA . GLY A 1 83 ? 11.525 -0.684 -21.624 1.00 96.69 83 GLY A CA 1
ATOM 605 C C . GLY A 1 83 ? 11.820 0.383 -20.567 1.00 96.69 83 GLY A C 1
ATOM 606 O O . GLY A 1 83 ? 12.693 1.212 -20.802 1.00 96.69 83 GLY A O 1
ATOM 607 N N . ALA A 1 84 ? 11.097 0.400 -19.446 1.00 97.56 84 ALA A N 1
ATOM 608 C CA . ALA A 1 84 ? 11.282 1.393 -18.397 1.00 97.56 84 ALA A CA 1
ATOM 609 C C . ALA A 1 84 ? 12.229 0.880 -17.302 1.00 97.56 84 ALA A C 1
ATOM 611 O O . ALA A 1 84 ? 12.257 -0.305 -16.984 1.00 97.56 84 ALA A O 1
ATOM 612 N N . SER A 1 85 ? 12.985 1.789 -16.694 1.00 98.25 85 SER A N 1
ATOM 613 C CA . SER A 1 85 ? 13.674 1.556 -15.423 1.00 98.25 85 SER A CA 1
ATOM 614 C C . SER A 1 85 ? 13.075 2.420 -14.331 1.00 98.25 85 SER A C 1
ATOM 616 O O . SER A 1 85 ? 12.448 3.440 -14.619 1.00 98.25 85 SER A O 1
ATOM 618 N N . GLY A 1 86 ? 13.231 2.001 -13.081 1.00 98.19 86 GLY A N 1
ATOM 619 C CA . GLY A 1 86 ? 12.730 2.756 -11.944 1.00 98.19 86 GLY A CA 1
ATOM 620 C C . GLY A 1 86 ? 12.368 1.887 -10.758 1.00 98.19 86 GLY A C 1
ATOM 621 O O . GLY A 1 86 ? 12.786 0.736 -10.655 1.00 98.19 86 GLY A O 1
ATOM 622 N N . TYR A 1 87 ? 11.563 2.445 -9.861 1.00 98.12 87 TYR A N 1
ATOM 623 C CA . TYR A 1 87 ? 11.048 1.744 -8.690 1.00 98.12 87 TYR A CA 1
ATOM 624 C C . TYR A 1 87 ? 9.665 2.256 -8.290 1.00 98.12 87 TYR A C 1
ATOM 626 O O . TYR A 1 87 ? 9.293 3.400 -8.546 1.00 98.12 87 TYR A O 1
ATOM 634 N N . CYS A 1 88 ? 8.897 1.417 -7.602 1.00 97.88 88 CYS A N 1
ATOM 635 C CA . CYS A 1 88 ? 7.655 1.827 -6.964 1.00 97.88 88 CYS A CA 1
ATOM 636 C C . CYS A 1 88 ? 7.947 2.482 -5.620 1.00 97.88 88 CYS A C 1
ATOM 638 O O . CYS A 1 88 ? 8.557 1.874 -4.739 1.00 97.88 88 CYS A O 1
ATOM 640 N N . GLU A 1 89 ? 7.467 3.704 -5.441 1.00 96.31 89 GLU A N 1
ATOM 641 C CA . GLU A 1 89 ? 7.448 4.365 -4.147 1.00 96.31 89 GLU A CA 1
ATOM 642 C C . GLU A 1 89 ? 6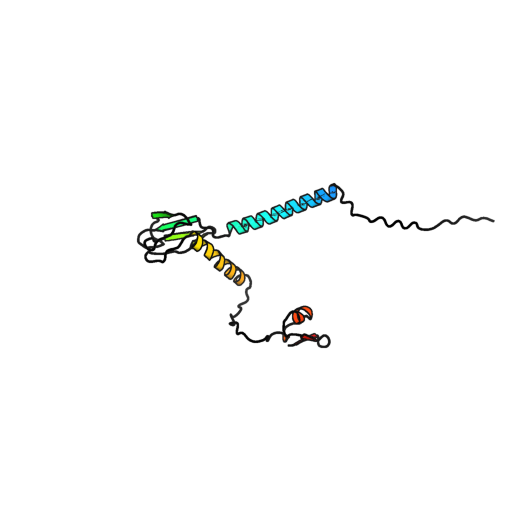.177 3.967 -3.395 1.00 96.31 89 GLU A C 1
ATOM 644 O O . GLU A 1 89 ? 5.058 4.239 -3.838 1.00 96.31 89 GLU A O 1
ATOM 649 N N . CYS A 1 90 ? 6.347 3.337 -2.235 1.00 94.94 90 CYS A N 1
ATOM 650 C CA . CYS A 1 90 ? 5.256 2.929 -1.365 1.00 94.94 90 CYS A CA 1
ATOM 651 C C . CYS A 1 90 ? 5.237 3.797 -0.093 1.00 94.94 90 CYS A C 1
ATOM 653 O O . CYS A 1 90 ? 6.263 4.239 0.430 1.00 94.94 90 CYS A O 1
ATOM 655 N N . ARG A 1 91 ? 4.042 4.048 0.449 1.00 90.44 91 ARG A N 1
ATOM 656 C CA . ARG A 1 91 ? 3.847 4.602 1.798 1.00 90.44 91 ARG A CA 1
ATOM 657 C C . ARG A 1 91 ? 4.542 3.709 2.838 1.00 90.44 91 ARG A C 1
ATOM 659 O O . ARG A 1 91 ? 4.806 2.540 2.577 1.00 90.44 91 ARG A O 1
ATOM 666 N N . ALA A 1 92 ? 4.878 4.284 3.993 1.00 81.38 92 ALA A N 1
ATOM 667 C CA . ALA A 1 92 ? 5.709 3.658 5.028 1.00 81.38 92 ALA A CA 1
ATOM 668 C C . ALA A 1 92 ? 7.174 3.397 4.603 1.00 81.38 92 ALA A C 1
ATOM 670 O O . ALA A 1 92 ? 7.866 2.593 5.219 1.00 81.38 92 ALA A O 1
ATOM 671 N N . GLY A 1 93 ? 7.665 4.125 3.589 1.00 68.69 93 GLY A N 1
ATOM 672 C CA . GLY A 1 93 ? 9.093 4.211 3.252 1.00 68.69 93 GLY A CA 1
ATOM 673 C C . GLY A 1 93 ? 9.645 3.043 2.432 1.00 68.69 93 GLY A C 1
ATOM 674 O O . GLY A 1 93 ? 10.856 2.957 2.244 1.00 68.69 93 GLY A O 1
ATOM 675 N N . GLY A 1 94 ? 8.784 2.150 1.940 1.00 82.50 94 GLY A N 1
ATOM 676 C CA . GLY A 1 94 ? 9.199 1.024 1.105 1.00 82.50 94 GLY A CA 1
ATOM 677 C C . GLY A 1 94 ? 9.447 1.431 -0.349 1.00 82.50 94 GLY A C 1
ATOM 678 O O . GLY A 1 94 ? 8.629 2.132 -0.946 1.00 82.50 94 GLY A O 1
ATOM 679 N N . ARG A 1 95 ? 10.542 0.935 -0.940 1.00 91.88 95 ARG A N 1
ATOM 680 C CA . ARG A 1 95 ? 10.695 0.819 -2.398 1.00 91.88 95 ARG A CA 1
ATOM 681 C C . ARG A 1 95 ? 10.353 -0.615 -2.803 1.00 91.88 95 ARG A C 1
ATOM 683 O O . ARG A 1 95 ? 10.882 -1.551 -2.208 1.00 91.88 95 ARG A O 1
ATOM 690 N N . ALA A 1 96 ? 9.490 -0.789 -3.796 1.00 94.31 96 ALA A N 1
ATOM 691 C CA . ALA A 1 96 ? 9.207 -2.091 -4.404 1.00 94.31 96 ALA A CA 1
ATOM 692 C C . ALA A 1 96 ? 9.652 -2.101 -5.869 1.00 94.31 96 ALA A C 1
ATOM 694 O O . ALA A 1 96 ? 9.706 -1.044 -6.493 1.00 94.31 96 ALA A O 1
ATOM 695 N N . ASN A 1 97 ? 9.946 -3.286 -6.413 1.00 95.06 97 ASN A N 1
ATOM 696 C CA . ASN A 1 97 ? 10.280 -3.493 -7.829 1.00 95.06 97 ASN A CA 1
ATOM 697 C C . ASN A 1 97 ? 11.248 -2.442 -8.397 1.00 95.06 97 ASN A C 1
ATOM 699 O O . ASN A 1 97 ? 10.929 -1.752 -9.361 1.00 95.06 97 ASN A O 1
ATOM 703 N N . ALA A 1 98 ? 12.429 -2.325 -7.785 1.00 97.19 98 ALA A N 1
ATOM 704 C CA . ALA A 1 98 ? 13.546 -1.619 -8.398 1.00 97.19 98 ALA A CA 1
ATOM 705 C C . ALA A 1 98 ? 14.029 -2.432 -9.608 1.00 97.19 98 ALA A C 1
ATOM 707 O O . ALA A 1 98 ? 14.557 -3.534 -9.446 1.00 97.19 98 ALA A O 1
ATOM 708 N N . VAL A 1 99 ? 13.789 -1.920 -10.812 1.00 98.06 99 VAL A N 1
ATOM 709 C CA . VAL A 1 99 ? 14.032 -2.615 -12.079 1.00 98.06 99 VAL A CA 1
ATOM 710 C C . VAL A 1 99 ? 14.855 -1.759 -13.038 1.00 98.06 99 VAL A C 1
ATOM 712 O O . VAL A 1 99 ? 14.659 -0.549 -13.153 1.00 98.06 99 VAL A O 1
ATOM 715 N N . GLY A 1 100 ? 15.773 -2.408 -13.752 1.00 97.75 100 GLY A N 1
ATOM 716 C CA . GLY A 1 100 ? 16.309 -1.902 -15.016 1.00 97.75 100 GLY A CA 1
ATOM 717 C C . GLY A 1 100 ? 15.455 -2.388 -16.189 1.00 97.75 100 GLY A C 1
ATOM 718 O O . GLY A 1 100 ? 14.540 -3.177 -15.983 1.00 97.75 100 GLY A O 1
ATOM 719 N N . CYS A 1 101 ? 15.777 -1.993 -17.420 1.00 97.38 101 CYS A N 1
ATOM 720 C CA . CYS A 1 101 ? 15.069 -2.469 -18.616 1.00 97.38 101 CYS A CA 1
ATOM 721 C C . CYS A 1 101 ? 15.138 -4.009 -18.791 1.00 97.38 101 CYS A C 1
ATOM 723 O O . CYS A 1 101 ? 16.060 -4.669 -18.318 1.00 97.38 101 CYS A O 1
ATOM 725 N N . GLY A 1 102 ? 14.195 -4.588 -19.538 1.00 96.50 102 GLY A N 1
ATOM 726 C CA . GLY A 1 102 ? 14.085 -6.020 -19.845 1.00 96.50 102 GLY A CA 1
ATOM 727 C C . GLY A 1 102 ? 13.236 -6.834 -18.861 1.00 96.50 102 GLY A C 1
ATOM 728 O O . GLY A 1 102 ? 13.257 -8.062 -18.913 1.00 96.50 102 GLY A O 1
ATOM 729 N N . HIS A 1 103 ? 12.503 -6.177 -17.962 1.00 97.06 103 HIS A N 1
ATOM 730 C CA . HIS A 1 103 ? 11.674 -6.835 -16.951 1.00 97.06 103 HIS A CA 1
ATOM 731 C C . HIS A 1 103 ? 10.276 -7.224 -17.476 1.00 97.06 103 HIS A C 1
ATOM 733 O O . HIS A 1 103 ? 9.805 -6.711 -18.489 1.00 97.06 103 HIS A O 1
ATOM 739 N N . ALA A 1 104 ? 9.580 -8.131 -16.781 1.00 96.94 104 ALA A N 1
ATOM 740 C CA . ALA A 1 104 ? 8.173 -8.425 -17.072 1.00 96.94 104 ALA A CA 1
ATOM 741 C C . ALA A 1 104 ? 7.278 -7.230 -16.706 1.00 96.94 104 ALA A C 1
ATOM 743 O O . ALA A 1 104 ? 7.593 -6.499 -15.768 1.00 96.94 104 ALA A O 1
ATOM 744 N N . GLN A 1 105 ? 6.161 -7.041 -17.413 1.00 97.25 105 GLN A N 1
ATOM 745 C CA . GLN A 1 105 ? 5.226 -5.955 -17.109 1.00 97.25 105 GLN A CA 1
ATOM 746 C C . GLN A 1 105 ? 4.632 -6.118 -15.699 1.00 97.25 105 GLN A C 1
ATOM 748 O O . GLN A 1 105 ? 4.294 -7.231 -15.296 1.00 97.25 105 GLN A O 1
ATOM 753 N N . PHE A 1 106 ? 4.501 -5.017 -14.958 1.00 97.69 106 PHE A N 1
ATOM 754 C CA . PHE A 1 106 ? 3.870 -4.991 -13.632 1.00 97.69 106 PHE A CA 1
ATOM 755 C C . PHE A 1 106 ? 3.191 -3.643 -13.361 1.00 97.69 106 PHE A C 1
ATOM 757 O O . PHE A 1 106 ? 3.406 -2.679 -14.095 1.00 97.69 106 PHE A O 1
ATOM 764 N N . THR A 1 107 ? 2.410 -3.558 -12.282 1.00 98.12 107 THR A N 1
ATOM 765 C CA . THR A 1 107 ? 1.887 -2.291 -11.747 1.00 98.12 107 THR A CA 1
ATOM 766 C C . THR A 1 107 ? 2.436 -2.019 -10.347 1.00 98.12 107 THR A C 1
ATOM 768 O O . THR A 1 107 ? 2.744 -2.942 -9.583 1.00 98.12 107 THR A O 1
ATOM 771 N N . CYS A 1 108 ? 2.559 -0.746 -9.966 1.00 97.38 108 CYS A N 1
ATOM 772 C CA . CYS A 1 108 ? 3.013 -0.417 -8.615 1.00 97.38 108 CYS A CA 1
ATOM 773 C C . CYS A 1 108 ? 1.949 -0.652 -7.541 1.00 97.38 108 CYS A C 1
ATOM 775 O O . CYS A 1 108 ? 2.305 -0.869 -6.381 1.00 97.38 108 CYS A O 1
ATOM 777 N N . ALA A 1 109 ? 0.664 -0.662 -7.908 1.00 95.44 109 ALA A N 1
ATOM 778 C CA . ALA A 1 109 ? -0.413 -1.080 -7.017 1.00 95.44 109 ALA A CA 1
ATOM 779 C C . ALA A 1 109 ? -0.186 -2.514 -6.500 1.00 95.44 109 ALA A C 1
ATOM 781 O O . ALA A 1 109 ? -0.212 -2.749 -5.289 1.00 95.44 109 ALA A O 1
ATOM 782 N N . GLU A 1 110 ? 0.130 -3.451 -7.397 1.00 94.44 110 GLU A N 1
ATOM 783 C CA . GLU A 1 110 ? 0.424 -4.847 -7.050 1.00 94.44 110 GLU A CA 1
ATOM 784 C C . GLU A 1 110 ? 1.754 -4.982 -6.300 1.00 94.44 110 GLU A C 1
ATOM 786 O O . GLU A 1 110 ? 1.821 -5.651 -5.267 1.00 94.44 110 GLU A O 1
ATOM 791 N N . ALA A 1 111 ? 2.804 -4.300 -6.775 1.00 94.31 111 ALA A N 1
ATOM 792 C CA . ALA A 1 111 ? 4.137 -4.360 -6.177 1.00 94.31 111 ALA A CA 1
ATOM 793 C C . ALA A 1 111 ? 4.143 -3.897 -4.711 1.00 94.31 111 ALA A C 1
ATOM 795 O O . ALA A 1 111 ? 4.685 -4.577 -3.838 1.00 94.31 111 ALA A O 1
ATOM 796 N N . CYS A 1 112 ? 3.505 -2.759 -4.422 1.00 93.94 112 CYS A N 1
ATOM 797 C CA . CYS A 1 112 ? 3.387 -2.261 -3.055 1.00 93.94 112 CYS A CA 1
ATOM 798 C C . CYS A 1 112 ? 2.444 -3.135 -2.207 1.00 93.94 112 CYS A C 1
ATOM 800 O O . CYS A 1 112 ? 2.727 -3.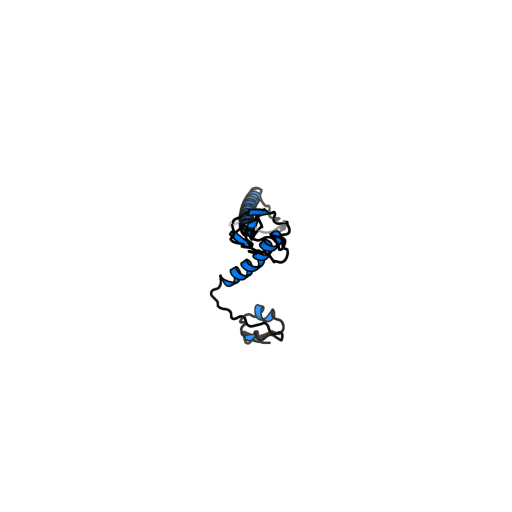376 -1.034 1.00 93.94 112 CYS A O 1
ATOM 802 N N . GLY A 1 113 ? 1.374 -3.689 -2.794 1.00 90.12 113 GLY A N 1
ATOM 803 C CA . GLY A 1 113 ? 0.490 -4.646 -2.120 1.00 90.12 113 GLY A CA 1
ATOM 804 C C . GLY A 1 113 ? 1.212 -5.911 -1.641 1.00 90.12 113 GLY A C 1
ATOM 805 O O . GLY A 1 113 ? 0.935 -6.407 -0.548 1.00 90.12 113 GLY A O 1
ATOM 806 N N . ALA A 1 114 ? 2.197 -6.396 -2.400 1.00 87.88 114 ALA A N 1
ATOM 807 C CA . ALA A 1 114 ? 2.986 -7.574 -2.037 1.00 87.88 114 ALA A CA 1
ATOM 808 C C . ALA A 1 114 ? 3.903 -7.354 -0.815 1.00 87.88 114 ALA A C 1
ATOM 810 O O . ALA A 1 114 ? 4.165 -8.302 -0.074 1.00 87.88 114 ALA A O 1
ATOM 811 N N . LEU A 1 115 ? 4.327 -6.114 -0.527 1.00 82.88 115 LEU A N 1
ATOM 812 C CA . LEU A 1 115 ? 5.136 -5.799 0.665 1.00 82.88 115 LEU A CA 1
ATOM 813 C C . LEU A 1 115 ? 4.385 -6.044 1.989 1.00 82.88 115 LEU A C 1
ATOM 815 O O . LEU A 1 115 ? 5.005 -6.221 3.037 1.00 82.88 115 LEU A O 1
ATOM 819 N N . GLN A 1 116 ? 3.049 -6.098 1.965 1.00 66.44 116 GLN A N 1
ATOM 820 C CA . GLN A 1 116 ? 2.232 -6.430 3.143 1.00 66.44 116 GLN A CA 1
ATOM 821 C C . GLN A 1 116 ? 2.504 -7.850 3.656 1.00 66.44 116 GLN A C 1
ATOM 823 O O . GLN A 1 116 ? 2.359 -8.135 4.848 1.00 66.44 116 GLN A O 1
ATOM 828 N N . GLN A 1 117 ? 2.922 -8.738 2.754 1.00 56.72 117 GLN A N 1
ATOM 829 C CA . GLN A 1 117 ? 3.098 -10.160 3.029 1.00 56.72 117 GLN A CA 1
ATOM 830 C C . GLN A 1 117 ? 4.460 -10.472 3.663 1.00 56.72 117 GLN A C 1
ATOM 832 O O . GLN A 1 117 ? 4.621 -11.523 4.271 1.00 56.72 117 GLN A O 1
ATOM 837 N N . THR A 1 118 ? 5.435 -9.564 3.575 1.00 53.91 118 THR A N 1
ATOM 838 C CA . THR A 1 118 ? 6.785 -9.783 4.119 1.00 53.91 118 THR A CA 1
ATOM 839 C C . THR A 1 118 ? 6.949 -9.194 5.524 1.00 53.91 118 THR A C 1
ATOM 841 O O . THR A 1 118 ? 7.560 -9.817 6.391 1.00 53.91 118 THR A O 1
ATOM 844 N N . SER A 1 119 ? 6.323 -8.048 5.809 1.00 53.00 119 SER A N 1
ATOM 845 C CA . SER A 1 119 ? 6.417 -7.380 7.118 1.00 53.00 119 SER A CA 1
ATOM 846 C C . SER A 1 119 ? 5.682 -8.118 8.247 1.00 53.00 119 SER A C 1
ATOM 848 O O . SER A 1 119 ? 6.138 -8.111 9.390 1.00 53.00 119 SER A O 1
ATOM 850 N N . THR A 1 120 ? 4.576 -8.805 7.946 1.00 51.84 120 THR A N 1
ATOM 851 C CA . THR A 1 120 ? 3.817 -9.597 8.936 1.00 51.84 120 THR A CA 1
ATOM 852 C C . THR A 1 120 ? 4.504 -10.917 9.292 1.00 51.84 120 THR A C 1
ATOM 854 O O . THR A 1 120 ? 4.365 -11.396 10.416 1.00 51.84 120 THR A O 1
ATOM 857 N N . VAL A 1 121 ? 5.331 -11.456 8.390 1.00 50.94 121 VAL A N 1
ATOM 858 C CA . VAL A 1 121 ? 6.172 -12.630 8.662 1.00 50.94 121 VAL A CA 1
ATOM 859 C C . VAL A 1 121 ? 7.388 -12.243 9.511 1.00 50.94 121 VAL A C 1
ATOM 861 O O . VAL A 1 121 ? 7.778 -12.994 10.397 1.00 50.94 121 VAL A O 1
ATOM 864 N N . GLN A 1 122 ? 7.951 -11.044 9.333 1.00 48.19 122 GLN A N 1
ATOM 865 C CA . GLN A 1 122 ? 9.158 -10.630 10.061 1.00 48.19 122 GLN A CA 1
ATOM 866 C C . GLN A 1 122 ? 8.872 -10.018 11.445 1.00 48.19 122 GLN A C 1
ATOM 868 O O . GLN A 1 122 ? 9.660 -10.206 12.374 1.00 48.19 122 GLN A O 1
ATOM 873 N N . ALA A 1 123 ? 7.717 -9.367 11.635 1.00 46.91 123 ALA A N 1
ATOM 874 C CA . ALA A 1 123 ? 7.281 -8.890 12.952 1.00 46.91 123 ALA A CA 1
ATOM 875 C C . ALA A 1 123 ? 6.924 -10.040 13.916 1.00 46.91 123 ALA A C 1
ATOM 877 O O . ALA A 1 123 ? 7.134 -9.918 15.122 1.00 46.91 123 ALA A O 1
ATOM 878 N N . ALA A 1 124 ? 6.469 -11.185 13.395 1.00 47.84 124 ALA A N 1
ATOM 879 C CA . ALA A 1 124 ? 6.246 -12.393 14.191 1.00 47.84 124 ALA A CA 1
ATOM 880 C C . ALA A 1 124 ? 7.557 -13.089 14.617 1.00 47.84 124 ALA A C 1
ATOM 882 O O . ALA A 1 124 ? 7.577 -13.789 15.627 1.00 47.84 124 ALA A O 1
ATOM 883 N N . VAL A 1 125 ? 8.664 -12.872 13.893 1.00 53.53 125 VAL A N 1
ATOM 884 C CA . VAL A 1 125 ? 9.973 -13.502 14.171 1.00 53.53 125 VAL A CA 1
ATOM 885 C C . VAL A 1 125 ? 10.894 -12.592 15.008 1.00 53.53 125 VAL A C 1
ATOM 887 O O . VAL A 1 125 ? 11.817 -13.076 15.655 1.00 53.53 125 VAL A O 1
ATOM 890 N N . GLY A 1 126 ? 10.630 -11.281 15.073 1.00 44.38 126 GLY A N 1
ATOM 891 C CA . GLY A 1 126 ? 11.445 -10.317 15.829 1.00 44.38 126 GLY A CA 1
ATOM 892 C C . GLY A 1 126 ? 11.049 -10.090 17.296 1.00 44.38 126 GLY A C 1
ATOM 893 O O . GLY A 1 126 ? 11.844 -9.539 18.054 1.00 44.38 126 GLY A O 1
ATOM 894 N N . ALA A 1 127 ? 9.850 -10.507 17.720 1.00 49.09 127 ALA A N 1
ATOM 895 C CA . ALA A 1 127 ? 9.346 -10.286 19.085 1.00 49.09 127 ALA A CA 1
ATOM 896 C C . ALA A 1 127 ? 9.488 -11.505 20.016 1.00 49.09 127 ALA A C 1
ATOM 898 O O . ALA A 1 127 ? 8.967 -11.518 21.130 1.00 49.09 127 ALA A O 1
ATOM 899 N N . SER A 1 128 ? 10.202 -12.546 19.595 1.00 48.75 128 SER A N 1
ATOM 900 C CA . SER A 1 128 ? 10.588 -13.647 20.472 1.00 48.75 128 SER A CA 1
ATOM 901 C C . SER A 1 128 ? 12.022 -14.028 20.162 1.00 48.75 128 SER A C 1
ATOM 903 O O . SER A 1 128 ? 12.307 -14.625 19.130 1.00 48.75 128 SER A O 1
ATOM 905 N N . GLY A 1 129 ? 12.934 -13.686 21.073 1.00 47.06 129 GLY A N 1
ATOM 906 C CA . GLY A 1 129 ? 14.299 -14.208 21.114 1.00 47.06 129 GLY A CA 1
ATOM 907 C C . GLY A 1 129 ? 14.324 -15.707 21.418 1.00 47.06 129 GLY A C 1
ATOM 908 O O . GLY A 1 129 ? 14.919 -16.136 22.400 1.00 47.06 129 GLY A O 1
ATOM 909 N N . ALA A 1 130 ? 13.664 -16.504 20.586 1.00 49.09 130 ALA A N 1
ATOM 910 C CA . ALA A 1 130 ? 13.731 -17.947 20.577 1.00 49.09 130 ALA A CA 1
ATOM 911 C C . ALA A 1 130 ? 14.012 -18.370 19.137 1.00 49.09 130 ALA A C 1
ATOM 913 O O . ALA A 1 130 ? 13.113 -18.450 18.303 1.00 49.09 130 ALA A O 1
ATOM 914 N N . LEU A 1 131 ? 15.292 -18.630 18.860 1.00 51.38 131 LEU A N 1
ATOM 915 C CA . LEU A 1 131 ? 15.722 -19.474 17.752 1.00 51.38 131 LEU A CA 1
ATOM 916 C C . LEU A 1 131 ? 14.788 -20.696 17.700 1.00 51.38 131 LEU A C 1
ATOM 918 O O . LEU A 1 131 ? 14.849 -21.556 18.576 1.00 51.38 131 LEU A O 1
ATOM 922 N N . SER A 1 132 ? 13.913 -20.768 16.704 1.00 43.84 132 SER A N 1
ATOM 923 C CA . SER A 1 132 ? 13.206 -22.002 16.382 1.00 43.84 132 SER A CA 1
ATOM 924 C C . SER A 1 132 ? 13.724 -22.474 15.042 1.00 43.84 132 SER A C 1
ATOM 926 O O . SER A 1 132 ? 13.462 -21.888 13.996 1.00 43.84 132 SER A O 1
ATOM 928 N N . THR A 1 133 ? 14.527 -23.528 15.110 1.00 44.03 133 THR A N 1
ATOM 929 C CA . THR A 1 133 ? 14.857 -24.388 13.984 1.00 44.03 133 THR A CA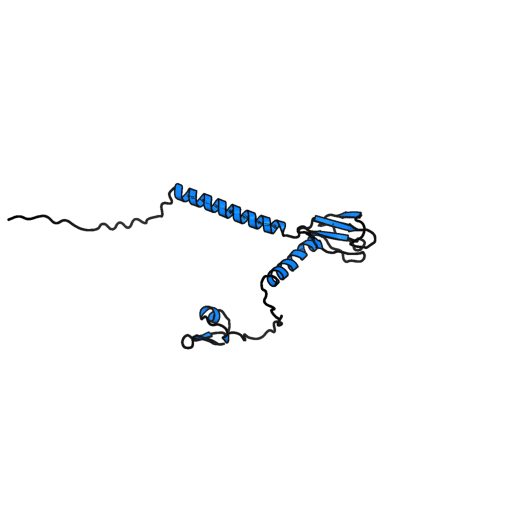 1
ATOM 930 C C . THR A 1 133 ? 13.586 -24.698 13.204 1.00 44.03 133 THR A C 1
ATOM 932 O O . THR A 1 133 ? 12.675 -25.335 13.735 1.00 44.03 133 THR A O 1
ATOM 935 N N . VAL A 1 134 ? 13.536 -24.276 11.943 1.00 46.09 134 VAL A N 1
ATOM 936 C CA . VAL A 1 134 ? 12.605 -24.835 10.966 1.00 46.09 134 VAL A CA 1
ATOM 937 C C . VAL A 1 134 ? 12.875 -26.340 10.909 1.00 46.09 134 VAL A C 1
ATOM 939 O O . VAL A 1 134 ? 13.877 -26.781 10.355 1.00 46.09 134 VAL A O 1
ATOM 942 N N . SER A 1 135 ? 12.006 -27.127 11.542 1.00 48.78 135 SER A N 1
ATOM 943 C CA . SER A 1 135 ? 11.808 -2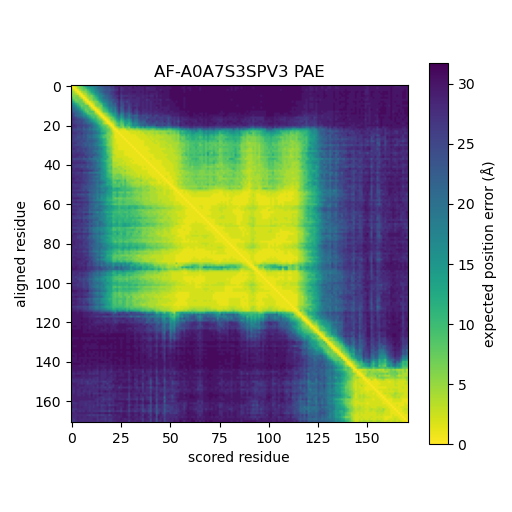8.525 11.180 1.00 48.78 135 SER A CA 1
ATOM 944 C C . SER A 1 135 ? 10.644 -28.556 10.211 1.00 48.78 135 SER A C 1
ATOM 946 O O . SER A 1 135 ? 9.520 -28.183 10.539 1.00 48.78 135 SER A O 1
ATOM 948 N N . THR A 1 136 ? 10.964 -28.953 8.989 1.00 44.16 136 THR A N 1
ATOM 949 C CA . THR A 1 136 ? 10.030 -29.280 7.923 1.00 44.16 136 THR A CA 1
ATOM 950 C C . THR A 1 136 ? 8.922 -30.190 8.442 1.00 44.16 136 THR A C 1
ATOM 952 O O . THR A 1 136 ? 9.193 -31.246 9.013 1.00 44.16 136 THR A O 1
ATOM 955 N N . VAL A 1 137 ? 7.679 -29.773 8.213 1.00 41.44 137 VAL A N 1
ATOM 956 C CA . VAL A 1 137 ? 6.478 -30.589 8.387 1.00 41.44 137 VAL A CA 1
ATOM 957 C C . VAL A 1 137 ? 6.594 -31.810 7.475 1.00 41.44 137 VAL A C 1
ATOM 959 O O . VAL A 1 137 ? 6.499 -31.696 6.256 1.00 41.44 137 VAL A O 1
ATOM 962 N N . ALA A 1 138 ? 6.820 -32.971 8.085 1.00 43.06 138 ALA A N 1
ATOM 963 C CA . ALA A 1 138 ? 6.507 -34.264 7.504 1.00 43.06 138 ALA A CA 1
ATOM 964 C C . ALA A 1 138 ? 5.107 -34.662 7.992 1.00 43.06 138 ALA A C 1
ATOM 966 O O . ALA A 1 138 ? 4.816 -34.643 9.187 1.00 43.06 138 ALA A O 1
ATOM 967 N N . THR A 1 139 ? 4.237 -34.970 7.041 1.00 45.69 139 THR A N 1
ATOM 968 C CA . THR A 1 139 ? 2.944 -35.625 7.226 1.00 45.69 139 THR A CA 1
ATOM 969 C C . THR A 1 139 ? 3.151 -37.031 7.797 1.00 45.69 139 THR A C 1
ATOM 971 O O . THR A 1 139 ? 3.775 -37.829 7.111 1.00 45.69 139 THR A O 1
ATOM 974 N N . ASP A 1 140 ? 2.681 -37.298 9.027 1.00 44.75 140 ASP A N 1
ATOM 975 C CA . ASP A 1 140 ? 2.143 -38.583 9.544 1.00 44.75 140 ASP A CA 1
ATOM 976 C C . ASP A 1 140 ? 2.134 -38.607 11.096 1.00 44.75 140 ASP A C 1
ATOM 978 O O . ASP A 1 140 ? 3.183 -38.773 11.708 1.00 44.75 140 ASP A O 1
ATOM 982 N N . GLY A 1 141 ? 0.952 -38.492 11.731 1.00 51.28 141 GLY A N 1
ATOM 983 C CA . GLY A 1 141 ? 0.654 -38.889 13.133 1.00 51.28 141 GLY A CA 1
ATOM 984 C C . GLY A 1 141 ? 1.354 -38.137 14.300 1.00 51.28 141 GLY A C 1
ATOM 985 O O . GLY A 1 141 ? 2.512 -37.758 14.181 1.00 51.28 141 GLY A O 1
ATOM 986 N N . PRO A 1 142 ? 0.704 -37.910 15.469 1.00 51.66 142 PRO A N 1
ATOM 987 C CA . PRO A 1 142 ? 1.155 -36.905 16.446 1.00 51.66 142 PRO A CA 1
ATOM 988 C C . PRO A 1 142 ? 2.203 -37.420 17.461 1.00 51.66 142 PRO A C 1
ATOM 990 O O . PRO A 1 142 ? 1.876 -38.250 18.311 1.00 51.66 142 PRO A O 1
ATOM 993 N N . PRO A 1 143 ? 3.436 -36.872 17.517 1.00 59.03 143 PRO A N 1
ATOM 994 C CA . PRO A 1 143 ? 4.419 -37.252 18.524 1.00 59.03 143 PRO A CA 1
ATOM 995 C C . PRO A 1 143 ? 4.615 -36.150 19.577 1.00 59.03 143 PRO A C 1
ATOM 997 O O . PRO A 1 143 ? 5.741 -35.717 19.803 1.00 59.03 143 PRO A O 1
ATOM 1000 N N . GLN A 1 144 ? 3.548 -35.662 20.228 1.00 67.00 144 GLN A N 1
ATOM 1001 C CA . GLN A 1 144 ? 3.706 -34.657 21.299 1.00 67.00 144 GLN A CA 1
ATOM 1002 C C . GLN A 1 144 ? 2.706 -34.754 22.477 1.00 67.00 144 GLN A C 1
ATOM 1004 O O . GLN A 1 144 ? 2.730 -33.875 23.329 1.00 67.00 144 GLN A O 1
ATOM 1009 N N . CYS A 1 145 ? 1.871 -35.799 22.630 1.00 75.69 145 CYS A N 1
ATOM 1010 C CA . CYS A 1 145 ? 0.932 -35.855 23.774 1.00 75.69 145 CYS A CA 1
ATOM 1011 C C . CYS A 1 145 ? 1.663 -35.749 25.138 1.00 75.69 145 CYS A C 1
ATOM 1013 O O . CYS A 1 145 ? 1.200 -35.091 26.062 1.00 75.69 145 CYS A O 1
ATOM 1015 N N . ARG A 1 146 ? 2.857 -36.347 25.270 1.00 74.69 146 ARG A N 1
ATOM 1016 C CA . ARG A 1 146 ? 3.567 -36.516 26.557 1.00 74.69 146 ARG A CA 1
ATOM 1017 C C . ARG A 1 146 ? 4.101 -35.229 27.204 1.00 74.69 146 ARG A C 1
ATOM 1019 O O . ARG A 1 146 ? 4.483 -35.281 28.373 1.00 74.69 146 ARG A O 1
ATOM 1026 N N . SER A 1 147 ? 4.164 -34.108 26.486 1.00 76.81 147 SER A N 1
ATOM 1027 C CA . SER A 1 147 ? 4.655 -32.827 27.023 1.00 76.81 147 SER A CA 1
ATOM 1028 C C . SER A 1 147 ? 3.557 -31.995 27.699 1.00 76.81 147 SER A C 1
ATOM 1030 O O . SER A 1 147 ? 3.867 -31.068 28.452 1.00 76.81 147 SER A O 1
ATOM 1032 N N . LEU A 1 148 ? 2.283 -32.355 27.506 1.00 78.69 148 LEU A N 1
ATOM 1033 C CA . LEU A 1 148 ? 1.142 -31.626 28.049 1.00 78.69 148 LEU A CA 1
ATOM 1034 C C . LEU A 1 148 ? 0.871 -31.999 29.511 1.00 78.69 148 LEU A C 1
ATOM 1036 O O . LEU A 1 148 ? 0.709 -33.171 29.861 1.00 78.69 148 LEU A O 1
ATOM 1040 N N . ARG A 1 149 ? 0.774 -30.981 30.377 1.00 77.19 149 ARG A N 1
ATOM 1041 C CA . ARG A 1 149 ? 0.450 -31.144 31.811 1.00 77.19 149 ARG A CA 1
ATOM 1042 C C . ARG A 1 149 ? -1.011 -30.838 32.153 1.00 77.19 149 ARG A C 1
ATOM 1044 O O . ARG A 1 149 ? -1.377 -30.876 33.328 1.00 77.19 149 ARG A O 1
ATOM 1051 N N . GLY A 1 150 ? -1.835 -30.528 31.152 1.00 88.19 150 GLY A N 1
ATOM 1052 C CA . GLY A 1 150 ? -3.228 -30.127 31.320 1.00 88.19 150 GLY A CA 1
ATOM 1053 C C . GLY A 1 150 ? -4.211 -31.084 30.651 1.00 88.19 150 GLY A C 1
ATOM 1054 O O . GLY A 1 150 ? -4.071 -31.410 29.476 1.00 88.19 150 GLY A O 1
ATOM 1055 N N . CYS A 1 151 ? -5.263 -31.460 31.386 1.00 90.12 151 CYS A N 1
ATOM 1056 C CA . CYS A 1 151 ? -6.367 -32.279 30.873 1.00 90.12 151 CYS A CA 1
ATOM 1057 C C . CYS A 1 151 ? -7.028 -31.660 29.634 1.00 90.12 151 CYS A C 1
ATOM 1059 O O . CYS A 1 151 ? -7.233 -32.335 28.631 1.00 90.12 151 CYS A O 1
ATOM 1061 N N . ARG A 1 152 ? -7.314 -30.353 29.694 1.00 90.50 152 ARG A N 1
ATOM 1062 C CA . ARG A 1 152 ? -8.031 -29.630 28.637 1.00 90.50 152 ARG A CA 1
ATOM 1063 C C . ARG A 1 152 ? -7.238 -29.546 27.333 1.00 90.50 152 ARG A C 1
ATOM 1065 O O . ARG A 1 152 ? -7.817 -29.714 26.274 1.00 90.50 152 ARG A O 1
ATOM 1072 N N . GLU A 1 153 ? -5.937 -29.309 27.436 1.00 87.62 153 GLU A N 1
ATOM 1073 C CA . GLU A 1 153 ? -5.028 -29.201 26.291 1.00 87.62 153 GLU A CA 1
ATOM 1074 C C . GLU A 1 153 ? -4.767 -30.574 25.657 1.00 87.62 153 GLU A C 1
ATOM 1076 O O . GLU A 1 153 ? -4.757 -30.717 24.439 1.00 87.62 153 GLU A O 1
ATOM 1081 N N . CYS A 1 154 ? -4.649 -31.614 26.489 1.00 88.69 154 CYS A N 1
ATOM 1082 C CA . CYS A 1 154 ? -4.510 -32.990 26.025 1.00 88.69 154 CYS A CA 1
ATOM 1083 C C . CYS A 1 154 ? -5.746 -33.470 25.251 1.00 88.69 154 CYS A C 1
ATOM 1085 O O . CYS A 1 154 ? -5.614 -34.030 24.171 1.00 88.69 154 CYS A O 1
ATOM 1087 N N . ALA A 1 155 ? -6.946 -33.221 25.785 1.00 86.25 155 ALA A N 1
ATOM 1088 C CA . ALA A 1 155 ? -8.200 -33.669 25.180 1.00 86.25 155 ALA A CA 1
ATOM 1089 C C . ALA A 1 155 ? -8.609 -32.874 23.927 1.00 86.25 155 ALA A C 1
ATOM 1091 O O . ALA A 1 155 ? -9.528 -33.284 23.224 1.00 86.25 155 ALA A O 1
ATOM 1092 N N . SER A 1 156 ? -7.964 -31.736 23.653 1.00 87.12 156 SER A N 1
ATOM 1093 C CA . SER A 1 156 ? -8.194 -30.962 22.427 1.00 87.12 156 SER A CA 1
ATOM 1094 C C . SER A 1 156 ? -7.377 -31.442 21.226 1.00 87.12 156 SER A C 1
ATOM 1096 O O . SER A 1 156 ? -7.576 -30.925 20.130 1.00 87.12 156 SER A O 1
ATOM 1098 N N . LEU A 1 157 ? -6.458 -32.396 21.414 1.00 84.25 157 LEU A N 1
ATOM 1099 C CA . LEU A 1 157 ? -5.654 -32.965 20.335 1.00 84.25 157 LEU A CA 1
ATOM 1100 C C . LEU A 1 157 ? -6.255 -34.277 19.834 1.00 84.25 157 LEU A C 1
ATOM 1102 O O . LEU A 1 157 ? -6.584 -35.168 20.618 1.00 84.25 157 LEU A O 1
ATOM 1106 N N . GLU A 1 158 ? -6.348 -34.418 18.513 1.00 83.75 158 GLU A N 1
ATOM 1107 C CA . GLU A 1 158 ? -6.752 -35.678 17.897 1.00 83.75 158 GLU A CA 1
ATOM 1108 C C . GLU A 1 158 ? -5.688 -36.755 18.138 1.00 83.75 158 GLU A C 1
ATOM 1110 O O . GLU A 1 158 ? -4.500 -36.548 17.887 1.00 83.75 158 GLU A O 1
ATOM 1115 N N . GLY A 1 159 ? -6.122 -37.911 18.645 1.00 80.88 159 GLY A N 1
ATOM 1116 C CA . GLY A 1 159 ? -5.227 -39.022 18.966 1.00 80.88 159 GLY A CA 1
ATOM 1117 C C . GLY A 1 159 ? -4.427 -38.849 20.260 1.00 80.88 159 GLY A C 1
ATOM 1118 O O . GLY A 1 159 ? -3.374 -39.464 20.373 1.00 80.88 159 GLY A O 1
ATOM 1119 N N . CYS A 1 160 ? -4.892 -38.020 21.205 1.00 88.25 160 CYS A N 1
ATOM 1120 C CA . CYS A 1 160 ? -4.390 -37.985 22.581 1.00 88.25 160 CYS A CA 1
ATOM 1121 C C . CYS A 1 160 ? -5.524 -38.223 23.598 1.00 88.25 160 CYS A C 1
ATOM 1123 O O . CYS A 1 160 ? -6.665 -37.800 23.403 1.00 88.25 160 CYS A O 1
ATOM 1125 N N . ALA A 1 161 ? -5.195 -38.835 24.739 1.00 90.25 161 ALA A N 1
ATOM 1126 C CA . ALA A 1 161 ? -6.096 -39.047 25.868 1.00 90.25 161 ALA A CA 1
ATOM 1127 C C . ALA A 1 161 ? -5.447 -38.681 27.216 1.00 90.25 161 ALA A C 1
ATOM 1129 O O . ALA A 1 161 ? -4.268 -38.944 27.480 1.00 90.25 161 ALA A O 1
ATOM 1130 N N . TRP A 1 162 ? -6.243 -38.086 28.112 1.00 91.62 162 TRP A N 1
ATOM 1131 C CA . TRP A 1 162 ? -5.800 -37.687 29.449 1.00 91.62 162 TRP A CA 1
ATOM 1132 C C . TRP A 1 162 ? -6.105 -38.754 30.505 1.00 91.62 162 TRP A C 1
ATOM 1134 O O . TRP A 1 162 ? -7.262 -39.092 30.757 1.00 91.62 162 TRP A O 1
ATOM 1144 N N . CYS A 1 163 ? -5.074 -39.223 31.211 1.00 89.81 163 CYS A N 1
ATOM 1145 C CA . CYS A 1 163 ? -5.241 -40.112 32.356 1.00 89.81 163 CYS A CA 1
ATOM 1146 C C . CYS A 1 163 ? -5.391 -39.304 33.656 1.00 89.81 163 CYS A C 1
ATOM 1148 O O . CYS A 1 163 ? -4.419 -38.748 34.171 1.00 89.81 163 CYS A O 1
ATOM 1150 N N . LEU A 1 164 ? -6.592 -39.289 34.242 1.00 90.44 164 LEU A N 1
ATOM 1151 C CA . LEU A 1 164 ? -6.878 -38.576 35.500 1.00 90.44 164 LEU A CA 1
ATOM 1152 C C . LEU A 1 164 ? -6.085 -39.113 36.701 1.00 90.44 164 LEU A C 1
ATOM 1154 O O . LEU A 1 164 ? -5.690 -38.338 37.571 1.00 90.44 164 LEU A O 1
ATOM 1158 N 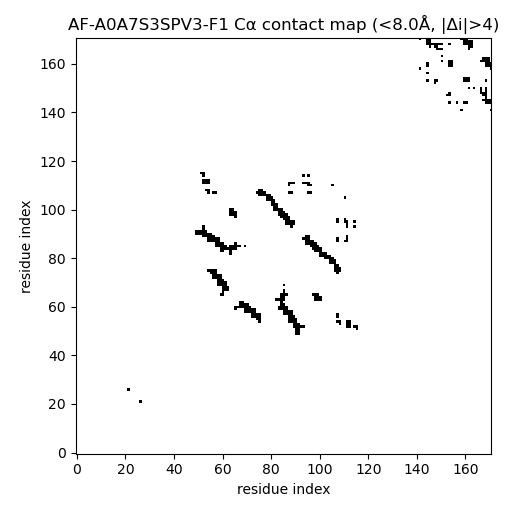N . GLN A 1 165 ? -5.814 -40.419 36.725 1.00 90.62 165 GLN A N 1
ATOM 1159 C CA . GLN A 1 165 ? -5.108 -41.078 37.824 1.00 90.62 165 GLN A CA 1
ATOM 1160 C C . GLN A 1 165 ? -3.621 -40.706 37.864 1.00 90.62 165 GLN A C 1
ATOM 1162 O O . GLN A 1 165 ? -3.072 -40.432 38.927 1.00 90.62 165 GLN A O 1
ATOM 1167 N N . THR A 1 166 ? -2.963 -40.691 36.701 1.00 89.81 166 THR A N 1
ATOM 1168 C CA . THR A 1 166 ? -1.520 -40.414 36.600 1.00 89.81 166 THR A CA 1
ATOM 1169 C C . THR A 1 166 ? -1.213 -38.957 36.266 1.00 89.81 166 THR A C 1
ATOM 1171 O O . THR A 1 166 ? -0.054 -38.553 36.350 1.00 89.81 166 THR A O 1
ATOM 1174 N N . ARG A 1 167 ? -2.242 -38.172 35.910 1.00 91.31 167 ARG A N 1
ATOM 1175 C CA . ARG A 1 167 ? -2.147 -36.796 35.400 1.00 91.31 167 ARG A CA 1
ATOM 1176 C C . ARG A 1 167 ? -1.149 -36.673 34.253 1.00 91.31 167 ARG A C 1
ATOM 1178 O O . ARG A 1 167 ? -0.291 -35.791 34.245 1.00 91.31 167 ARG A O 1
ATOM 1185 N N . ARG A 1 168 ? -1.238 -37.608 33.310 1.00 89.50 168 ARG A N 1
ATOM 1186 C CA . ARG A 1 168 ? -0.377 -37.669 32.130 1.00 89.50 168 ARG A CA 1
ATOM 1187 C C . ARG A 1 168 ? -1.224 -37.749 30.878 1.00 89.50 168 ARG A C 1
ATOM 1189 O O . ARG A 1 168 ? -2.255 -38.421 30.856 1.00 89.50 168 ARG A O 1
ATOM 1196 N N . CYS A 1 169 ? -0.734 -37.078 29.850 1.00 89.38 169 CYS A N 1
ATOM 1197 C CA . CYS A 1 169 ? -1.260 -37.166 28.507 1.00 89.38 169 CYS A CA 1
ATOM 1198 C C . CYS A 1 169 ? -0.477 -38.231 27.726 1.00 89.38 169 CYS A C 1
ATOM 1200 O O . CYS A 1 169 ? 0.755 -38.310 27.809 1.00 89.38 169 CYS A O 1
ATOM 1202 N N . ALA A 1 170 ? -1.198 -39.080 27.010 1.00 86.31 170 ALA A N 1
ATOM 1203 C CA . ALA A 1 170 ? -0.663 -40.158 26.189 1.00 86.31 170 ALA A CA 1
ATOM 1204 C C . ALA A 1 170 ? -1.418 -40.185 24.851 1.00 86.31 170 ALA A C 1
ATOM 1206 O O . ALA A 1 170 ? -2.511 -39.623 24.799 1.00 86.31 170 ALA A O 1
ATOM 1207 N N . PRO A 1 171 ? -0.837 -40.764 23.789 1.00 84.75 171 PRO A N 1
ATOM 1208 C CA . PRO A 1 171 ? -1.605 -41.085 22.592 1.00 84.75 171 PRO A CA 1
ATOM 1209 C C . PRO A 1 171 ? -2.753 -42.051 22.917 1.00 84.75 171 PRO A C 1
ATOM 1211 O O . PRO A 1 171 ? -2.535 -42.934 23.783 1.00 84.75 171 PRO A O 1
#

Radius of gyration: 33.55 Å; Cα contacts (8 Å, |Δi|>4): 232; chains: 1; bounding box: 69×52×109 Å

Foldseek 3Di:
DDDDDDDDDDDDPPPDPPPPPCDPVNVVVVVVVVVVVVVVVVVVVVVVVQQQFAWDWWFWAPDLFQPHHGDDTHDQADKDDLCTAHWTRTGPGDTFPRGGHPDHIDGNRVRSNVVVVVVVVVVVVPPDPDDDPPDDDDDDDDDDQFVDQDQVVQVVDDPWHADPVVSGIDD

pLDDT: mean 79.75, std 20.41, range [41.44, 98.44]